Protein AF-A0A0B7BLT2-F1 (afdb_monomer_lite)

pLDDT: mean 83.77, std 17.77, range [39.25, 97.06]

Secondary structure (DSSP, 8-state):
---PPP-------TTSHHHHHHHHHHHHHS---TTHHHHHHHHHHHHHHTT----S--EETTEE--HHHHHHHHHHTTHHHHHHHTTTHHHHHHHTT---SHHHHHHHHHHHIIIIIHHHHHHTS--

Foldseek 3Di:
DDDDDDDDDDDDDPPLQVQQVVQVVVLQVVDDPPCSVVVVVVLQVVCVVVVNHRSHQDDFPNQGFNPVLLQVVQVVCVHLVNCVVVVVLLVSCVSRVHDSDPVRSVVSSVVCVRRPRVVCCVPVVHD

Sequence (127 aa):
GSTGPHYTEEPNSPGALKSSTSDLSKLFEMGGEPDRRQFLERILAYLEESGQPITALPVISKTPLDLYKLYFCVREKGGFEEVTRSKKWRDVCTVVNIGTSASAAFTLKKNYIRYLFNYECKYDRGG

InterPro domains:
  IPR001606 ARID DNA-binding domain [PF01388] (36-120)
  IPR001606 ARID DNA-binding domain [PS51011] (33-124)
  IPR001606 ARID DNA-binding domain [SM00501] (34-125)
  IPR021906 SWI/SNF-like complex subunit BAF250/Osa [PTHR12656] (9-127)
  IPR036431 ARID DNA-binding domain superfamily [G3DSA:1.10.150.60] (16-127)
  IPR036431 ARID DNA-binding domain superfamily [SSF46774] (23-125)

Organism: NCBI:txid1028688

Radius of gyration: 18.98 Å; chains: 1; bounding box: 51×59×37 Å

Structure (mmCIF, N/CA/C/O backbone):
data_AF-A0A0B7BLT2-F1
#
_entry.id   AF-A0A0B7BLT2-F1
#
loop_
_atom_site.group_PDB
_atom_site.id
_atom_site.type_symbol
_atom_site.label_atom_id
_atom_site.label_alt_id
_atom_site.label_comp_id
_atom_site.label_asym_id
_atom_site.label_entity_id
_atom_site.label_seq_id
_atom_site.pdbx_PDB_ins_code
_atom_site.Cartn_x
_atom_site.Cartn_y
_atom_site.Cartn_z
_atom_site.occupancy
_atom_site.B_iso_or_equiv
_atom_site.auth_seq_id
_atom_site.auth_comp_id
_atom_site.auth_asym_id
_atom_site.auth_atom_id
_atom_site.pdbx_PDB_model_num
ATOM 1 N N . GLY A 1 1 ? 36.384 41.718 24.981 1.00 39.25 1 GLY A N 1
ATOM 2 C CA . GLY A 1 1 ? 35.000 41.577 25.463 1.00 39.25 1 GLY A CA 1
ATOM 3 C C . GLY A 1 1 ? 34.136 41.279 24.266 1.00 39.25 1 GLY A C 1
ATOM 4 O O . GLY A 1 1 ? 34.245 41.994 23.284 1.00 39.25 1 GLY A O 1
ATOM 5 N N . SER A 1 2 ? 33.418 40.167 24.318 1.00 47.78 2 SER A N 1
ATOM 6 C CA . SER A 1 2 ? 32.753 39.485 23.209 1.00 47.78 2 SER A CA 1
ATOM 7 C C . SER A 1 2 ? 31.599 40.273 22.584 1.00 47.78 2 SER A C 1
ATOM 9 O O . SER A 1 2 ? 30.759 40.799 23.305 1.00 47.78 2 SER A O 1
ATOM 11 N N . THR A 1 3 ? 31.488 40.236 21.257 1.00 48.72 3 THR A N 1
ATOM 12 C CA . THR A 1 3 ? 30.230 40.465 20.534 1.00 48.72 3 THR A CA 1
ATOM 13 C C . THR A 1 3 ? 30.090 39.363 19.483 1.00 48.72 3 THR A C 1
ATOM 15 O O . THR A 1 3 ? 30.731 39.383 18.437 1.00 48.72 3 THR A O 1
ATOM 18 N N . GLY A 1 4 ? 29.324 38.323 19.819 1.00 51.38 4 GLY A N 1
ATOM 19 C CA . GLY A 1 4 ? 28.927 37.289 18.861 1.00 51.38 4 GLY A CA 1
ATOM 20 C C . GLY A 1 4 ? 27.779 37.798 17.985 1.00 51.38 4 GLY A C 1
ATOM 21 O O . GLY A 1 4 ? 26.971 38.594 18.471 1.00 51.38 4 GLY A O 1
ATOM 22 N N . PRO A 1 5 ? 27.676 37.380 16.713 1.00 59.53 5 PRO A N 1
ATOM 23 C CA . PRO A 1 5 ? 26.526 37.730 15.907 1.00 59.53 5 PRO A CA 1
ATOM 24 C C . PRO A 1 5 ? 25.309 36.882 16.297 1.00 59.53 5 PRO A C 1
ATOM 26 O O . PRO A 1 5 ? 25.377 35.679 16.544 1.00 59.53 5 PRO A O 1
ATOM 29 N N . HIS A 1 6 ? 24.205 37.606 16.362 1.00 48.34 6 HIS A N 1
ATOM 30 C CA . HIS A 1 6 ? 22.824 37.227 16.593 1.00 48.34 6 HIS A CA 1
ATOM 31 C C . HIS A 1 6 ? 22.331 36.206 15.551 1.00 48.34 6 HIS A C 1
ATOM 33 O O . HIS A 1 6 ? 22.377 36.478 14.352 1.00 48.34 6 HIS A O 1
ATOM 39 N N . TYR A 1 7 ? 21.844 35.047 16.005 1.00 45.78 7 TYR A N 1
ATOM 40 C CA . TYR A 1 7 ? 21.064 34.135 15.168 1.00 45.78 7 TYR A CA 1
ATOM 41 C C . TYR A 1 7 ? 19.700 34.779 14.910 1.00 45.78 7 TYR A C 1
ATOM 43 O O . TYR A 1 7 ? 18.907 34.945 15.831 1.00 45.78 7 TYR A O 1
ATOM 51 N N . THR A 1 8 ? 19.420 35.155 13.667 1.00 51.41 8 THR A N 1
ATOM 52 C CA . THR A 1 8 ? 18.049 35.427 13.233 1.00 51.41 8 THR A CA 1
ATOM 53 C C . THR A 1 8 ? 17.364 34.097 12.947 1.00 51.41 8 THR A C 1
ATOM 55 O O . THR A 1 8 ? 17.696 33.420 11.975 1.00 51.41 8 THR A O 1
ATOM 58 N N . GLU A 1 9 ? 16.425 33.725 13.814 1.00 46.81 9 GLU A N 1
ATOM 59 C CA . GLU A 1 9 ? 15.391 32.733 13.529 1.00 46.81 9 GLU A CA 1
ATOM 60 C C . GLU A 1 9 ? 14.545 33.226 12.346 1.00 46.81 9 GLU A C 1
ATOM 62 O O . GLU A 1 9 ? 13.884 34.262 12.437 1.00 46.81 9 GLU A O 1
ATOM 67 N N . GLU A 1 10 ? 14.574 32.506 11.222 1.00 46.44 10 GLU A N 1
ATOM 68 C CA . GLU A 1 10 ? 13.603 32.727 10.149 1.00 46.44 10 GLU A CA 1
ATOM 69 C C . GLU A 1 10 ? 12.271 32.038 10.495 1.00 46.44 10 GLU A C 1
ATOM 71 O O . GLU A 1 10 ? 12.258 30.864 10.887 1.00 46.44 10 GLU A O 1
ATOM 76 N N . PRO A 1 11 ? 11.132 32.740 10.358 1.00 51.22 11 PRO A N 1
ATOM 77 C CA . PRO A 1 11 ? 9.833 32.224 10.746 1.00 51.22 11 PRO A CA 1
ATOM 78 C C . PRO A 1 11 ? 9.318 31.169 9.759 1.00 51.22 11 PRO A C 1
ATOM 80 O O . PRO A 1 11 ? 9.258 31.368 8.549 1.00 51.22 11 PRO A O 1
ATOM 83 N N . ASN A 1 12 ? 8.913 30.044 10.346 1.00 45.94 12 ASN A N 1
ATOM 84 C CA . ASN A 1 12 ? 7.903 29.082 9.905 1.00 45.94 12 ASN A CA 1
ATOM 85 C C . ASN A 1 12 ? 7.226 29.403 8.550 1.00 45.94 12 ASN A C 1
ATOM 87 O O . ASN A 1 12 ? 6.352 30.263 8.459 1.00 45.94 12 ASN A O 1
ATOM 91 N N . SER A 1 13 ? 7.593 28.662 7.501 1.00 46.59 13 SER A N 1
ATOM 92 C CA . SER A 1 13 ? 6.838 28.638 6.244 1.00 46.59 13 SER A CA 1
ATOM 93 C C . SER A 1 13 ? 5.551 27.809 6.412 1.00 46.59 13 SER A C 1
ATOM 95 O O . SER A 1 13 ? 5.651 26.598 6.616 1.00 46.59 13 SER A O 1
ATOM 97 N N . PRO A 1 14 ? 4.338 28.367 6.221 1.00 48.84 14 PRO A N 1
ATOM 98 C CA . PRO A 1 14 ? 3.079 27.611 6.288 1.00 48.84 14 PRO A CA 1
ATOM 99 C C . PRO A 1 14 ? 2.772 26.797 5.007 1.00 48.84 14 PRO A C 1
ATOM 101 O O . PRO A 1 14 ? 1.616 26.536 4.676 1.00 48.84 14 PRO A O 1
ATOM 104 N N . GLY A 1 15 ? 3.796 26.382 4.254 1.00 41.62 15 GLY A N 1
ATOM 105 C CA . GLY A 1 15 ? 3.643 25.753 2.934 1.00 41.62 15 GLY A CA 1
ATOM 106 C C . GLY A 1 15 ? 3.354 24.247 2.935 1.00 41.62 15 GLY A C 1
ATOM 107 O O . GLY A 1 15 ? 2.960 23.708 1.905 1.00 41.62 15 GLY A O 1
ATOM 108 N N . ALA A 1 16 ? 3.521 23.547 4.060 1.00 47.53 16 ALA A N 1
ATOM 109 C CA . ALA A 1 16 ? 3.519 22.081 4.062 1.00 47.53 16 ALA A CA 1
ATOM 110 C C . ALA A 1 16 ? 2.129 21.425 4.173 1.00 47.53 16 ALA A C 1
ATOM 112 O O . ALA A 1 16 ? 2.010 20.236 3.904 1.00 47.53 16 ALA A O 1
ATOM 113 N N . LEU A 1 17 ? 1.069 22.156 4.546 1.00 43.78 17 LEU A N 1
ATOM 114 C CA . LEU A 1 17 ? -0.222 21.520 4.858 1.00 43.78 17 LEU A CA 1
ATOM 115 C C . LEU A 1 17 ? -1.163 21.360 3.648 1.00 43.78 17 LEU A C 1
ATOM 117 O O . LEU A 1 17 ? -2.061 20.525 3.685 1.00 43.78 17 LEU A O 1
ATOM 121 N N . LYS A 1 18 ? -0.963 22.116 2.556 1.00 40.22 18 LYS A N 1
ATOM 122 C CA . LYS A 1 18 ? -1.845 22.065 1.367 1.00 40.22 18 LYS A CA 1
ATOM 123 C C . LYS A 1 18 ? -1.430 21.033 0.304 1.00 40.22 18 LYS A C 1
ATOM 125 O O . LYS A 1 18 ? -2.266 20.645 -0.509 1.00 40.22 18 LYS A O 1
ATOM 130 N N . SER A 1 19 ? -0.174 20.572 0.311 1.00 42.78 19 SER A N 1
ATOM 131 C CA . SER A 1 19 ? 0.277 19.478 -0.576 1.00 42.78 19 SER A CA 1
ATOM 132 C C . SER A 1 19 ? -0.325 18.142 -0.133 1.00 42.78 19 SER A C 1
ATOM 134 O O . SER A 1 19 ? -0.907 17.411 -0.927 1.00 42.78 19 SER A O 1
ATOM 136 N N . SER A 1 20 ? -0.303 17.913 1.181 1.00 53.19 20 SER A N 1
ATOM 137 C CA . SER A 1 20 ? -0.691 16.692 1.885 1.00 53.19 20 SER A CA 1
ATOM 138 C C . SER A 1 20 ? -2.043 16.091 1.488 1.00 53.19 20 SER A C 1
ATOM 140 O O . SER A 1 20 ? -2.145 14.882 1.310 1.00 53.19 20 SER A O 1
ATOM 142 N N . THR A 1 2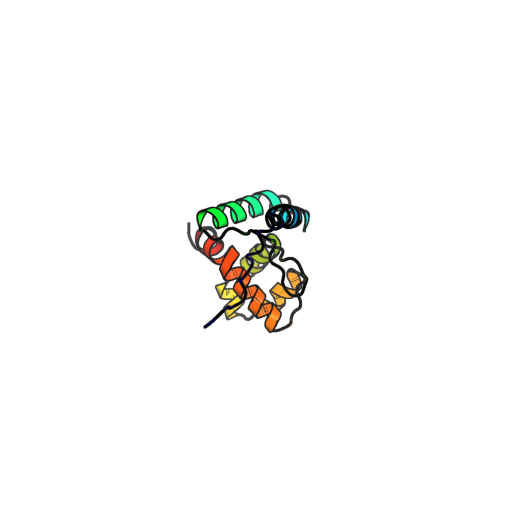1 ? -3.088 16.905 1.317 1.00 56.38 21 THR A N 1
ATOM 143 C CA . THR A 1 21 ? -4.433 16.421 0.950 1.00 56.38 21 THR A CA 1
ATOM 144 C C . THR A 1 21 ? -4.576 16.157 -0.547 1.00 56.38 21 THR A C 1
ATOM 146 O O . THR A 1 21 ? -5.176 15.160 -0.944 1.00 56.38 21 THR A O 1
ATOM 149 N N . SER A 1 22 ? -3.978 17.014 -1.378 1.00 60.28 22 SER A N 1
ATOM 150 C CA . SER A 1 22 ? -3.998 16.900 -2.842 1.00 60.28 22 SER A CA 1
ATOM 151 C C . SER A 1 22 ? -3.280 15.632 -3.320 1.00 60.28 22 SER A C 1
ATOM 153 O O . SER A 1 22 ? -3.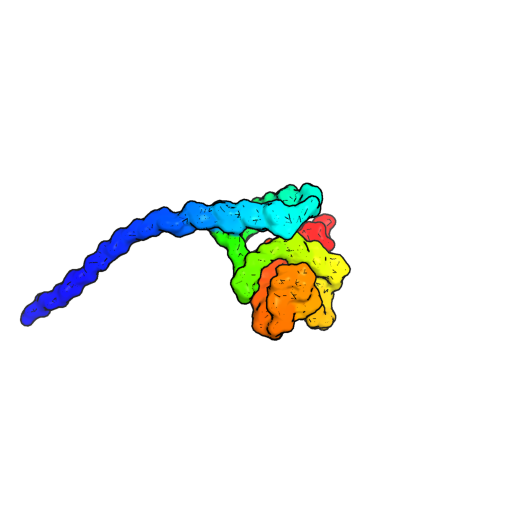714 14.987 -4.273 1.00 60.28 22 SER A O 1
ATOM 155 N N . ASP A 1 23 ? -2.221 15.233 -2.611 1.00 74.44 23 ASP A N 1
ATOM 156 C CA . ASP A 1 23 ? -1.460 14.015 -2.891 1.00 74.44 23 ASP A CA 1
ATOM 157 C C . ASP A 1 23 ? -2.243 12.731 -2.556 1.00 74.44 23 ASP A C 1
ATOM 159 O O . ASP A 1 23 ? -2.063 11.709 -3.221 1.00 74.44 23 ASP A O 1
ATOM 163 N N . LEU A 1 24 ? -3.151 12.768 -1.570 1.00 82.94 24 LEU A N 1
ATOM 164 C CA . LEU A 1 24 ? -3.992 11.619 -1.210 1.00 82.94 24 LEU A CA 1
ATOM 165 C C . LEU A 1 24 ? -5.181 11.436 -2.151 1.00 82.94 24 LEU A C 1
ATOM 167 O O . LEU A 1 24 ? -5.574 10.295 -2.380 1.00 82.94 24 LEU A O 1
ATOM 171 N N . SER A 1 25 ? -5.707 12.508 -2.756 1.00 85.62 25 SER A N 1
ATOM 172 C CA . SER A 1 25 ? -6.747 12.413 -3.797 1.00 85.62 25 SER A CA 1
ATOM 173 C C . SER A 1 25 ? -6.347 11.435 -4.904 1.00 85.62 25 SER A C 1
ATOM 175 O O . SER A 1 25 ? -7.152 10.610 -5.334 1.00 85.62 25 SER A O 1
ATOM 177 N N . LYS A 1 26 ? -5.055 11.427 -5.255 1.00 87.75 26 LYS A N 1
ATOM 178 C CA . LYS A 1 26 ? -4.485 10.517 -6.247 1.00 87.75 26 LYS A CA 1
ATOM 179 C C . LYS A 1 26 ? -4.707 9.042 -5.908 1.00 87.75 26 LYS A C 1
ATOM 181 O O . LYS A 1 26 ? -4.961 8.270 -6.824 1.00 87.75 26 LYS A O 1
ATOM 186 N N . LEU A 1 27 ? -4.666 8.635 -4.632 1.00 90.12 27 LEU A N 1
ATOM 187 C CA . LEU A 1 27 ? -4.912 7.238 -4.230 1.00 90.12 27 LEU A CA 1
ATOM 188 C C . LEU A 1 27 ? -6.273 6.735 -4.711 1.00 90.12 27 LEU A C 1
ATOM 190 O O . LEU A 1 27 ? -6.387 5.592 -5.154 1.00 90.12 27 LEU A O 1
ATOM 194 N N . PHE A 1 28 ? -7.290 7.594 -4.638 1.00 90.50 28 PHE A N 1
ATOM 195 C CA . PHE A 1 28 ? -8.656 7.269 -5.037 1.00 90.50 28 PHE A CA 1
ATOM 196 C C . PHE A 1 28 ? -8.811 7.120 -6.552 1.00 90.50 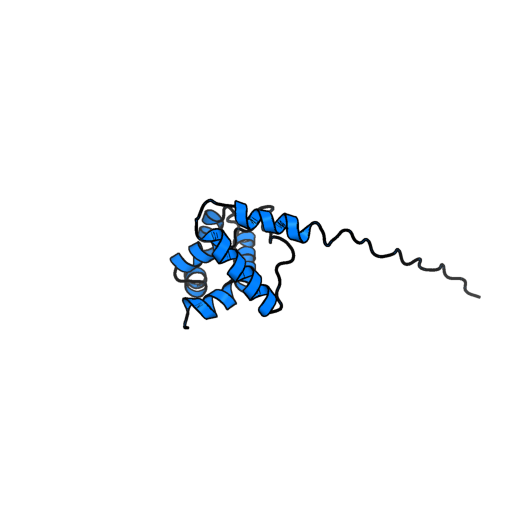28 PHE A C 1
ATOM 198 O O . PHE A 1 28 ? -9.725 6.434 -6.998 1.00 90.50 28 PHE A O 1
ATOM 205 N N . GLU A 1 29 ? -7.906 7.714 -7.329 1.00 90.56 29 GLU A N 1
ATOM 206 C CA . GLU A 1 29 ? -7.943 7.755 -8.794 1.00 90.56 29 GLU A CA 1
ATOM 207 C C . GLU A 1 29 ? -6.978 6.746 -9.453 1.00 90.56 29 GLU A C 1
ATOM 209 O O . GLU A 1 29 ? -6.955 6.613 -10.674 1.00 90.56 29 GLU A O 1
ATOM 214 N N . MET A 1 30 ? -6.187 5.992 -8.674 1.00 89.94 30 MET A N 1
ATOM 215 C CA . MET A 1 30 ? -5.176 5.042 -9.186 1.00 89.94 30 MET A CA 1
ATOM 216 C C . MET A 1 30 ? -5.743 3.761 -9.836 1.00 89.94 30 MET A C 1
ATOM 218 O O . MET A 1 30 ? -4.986 2.963 -10.402 1.00 89.94 30 MET A O 1
ATOM 222 N N . GLY A 1 31 ? -7.059 3.553 -9.795 1.00 89.62 31 GLY A N 1
ATOM 223 C CA . GLY A 1 31 ? -7.736 2.471 -10.511 1.00 89.62 31 GLY A CA 1
ATOM 224 C C . GLY A 1 31 ? -9.263 2.550 -10.409 1.00 89.62 31 GLY A C 1
ATOM 225 O O . GLY A 1 31 ? -9.797 3.338 -9.629 1.00 89.62 31 GLY A O 1
ATOM 226 N N . GLY A 1 32 ? -9.956 1.722 -11.194 1.00 91.19 32 GLY A N 1
ATOM 227 C CA . GLY A 1 32 ? -11.415 1.747 -11.375 1.00 91.19 32 GLY A CA 1
ATOM 228 C C . GLY A 1 32 ? -12.215 0.771 -10.504 1.00 91.19 32 GLY A C 1
ATOM 229 O O . GLY A 1 32 ? -13.396 0.561 -10.761 1.00 91.19 32 GLY A O 1
ATOM 230 N N . GLU A 1 33 ? -11.585 0.132 -9.520 1.00 94.56 33 GLU A N 1
ATOM 231 C CA . GLU A 1 33 ? -12.229 -0.839 -8.636 1.00 94.56 33 GLU A CA 1
ATOM 232 C C . GLU A 1 33 ? -13.365 -0.165 -7.830 1.00 94.56 33 GLU A C 1
ATOM 234 O O . GLU A 1 33 ? -13.107 0.836 -7.151 1.00 94.56 33 GLU A O 1
ATOM 239 N N . PRO A 1 34 ? -14.609 -0.691 -7.862 1.00 92.25 34 PRO A N 1
ATOM 240 C CA . PRO A 1 34 ? -15.778 -0.022 -7.274 1.00 92.25 34 PRO A CA 1
ATOM 241 C C . PRO A 1 34 ? -15.648 0.173 -5.758 1.00 92.25 34 PRO A C 1
ATOM 243 O O . PRO A 1 34 ? -16.061 1.198 -5.218 1.00 92.25 34 PRO A O 1
ATOM 246 N N . ASP A 1 35 ? -14.989 -0.765 -5.077 1.00 94.06 35 ASP A N 1
ATOM 247 C CA . ASP A 1 35 ? -14.750 -0.716 -3.635 1.00 94.06 35 ASP A CA 1
ATOM 248 C C . ASP A 1 35 ? -13.499 0.085 -3.240 1.00 94.06 35 ASP A C 1
ATOM 250 O O . ASP A 1 35 ? -13.232 0.231 -2.043 1.00 94.06 35 ASP A O 1
ATOM 254 N N . ARG A 1 36 ? -12.713 0.618 -4.200 1.00 94.81 36 ARG A N 1
ATOM 255 C CA . ARG A 1 36 ? -11.453 1.330 -3.899 1.00 94.81 36 ARG A CA 1
ATOM 256 C C . ARG A 1 36 ? -11.688 2.452 -2.906 1.00 94.81 36 ARG A C 1
ATOM 258 O O . ARG A 1 36 ? -10.980 2.524 -1.905 1.00 94.81 36 ARG A O 1
ATOM 265 N N . ARG A 1 37 ? -12.660 3.325 -3.181 1.00 93.44 37 ARG A N 1
ATOM 266 C CA . ARG A 1 37 ? -12.904 4.508 -2.348 1.00 93.44 37 ARG A CA 1
ATOM 267 C C . ARG A 1 37 ? -13.247 4.113 -0.917 1.00 93.44 37 ARG A C 1
ATOM 269 O O . ARG A 1 37 ? -12.534 4.513 -0.005 1.00 93.44 37 ARG A O 1
ATOM 276 N N . GLN A 1 38 ? -14.242 3.247 -0.746 1.00 94.38 38 GLN A N 1
ATOM 277 C CA . GLN A 1 38 ? -14.672 2.797 0.577 1.00 94.38 38 GLN A CA 1
ATOM 278 C C . GLN A 1 38 ? -13.563 2.041 1.328 1.00 94.38 38 GLN A C 1
ATOM 280 O O . GLN A 1 38 ? -13.441 2.144 2.548 1.00 94.38 38 GLN A O 1
ATOM 285 N N . PHE A 1 39 ? -12.747 1.246 0.633 1.00 94.81 39 PHE A N 1
ATOM 286 C CA . PHE A 1 39 ? -11.597 0.588 1.249 1.00 94.81 39 PHE A CA 1
ATOM 287 C C . PHE A 1 39 ? -10.552 1.603 1.727 1.00 94.81 39 PHE A C 1
ATOM 289 O O . PHE A 1 39 ? -10.143 1.557 2.884 1.00 94.81 39 PHE A O 1
ATOM 296 N N . LEU A 1 40 ? -10.148 2.538 0.865 1.00 94.06 40 LEU A N 1
ATOM 297 C CA . LEU A 1 40 ? -9.142 3.543 1.201 1.00 94.06 40 LEU A CA 1
ATOM 298 C C . LEU A 1 40 ? -9.611 4.468 2.326 1.00 94.06 40 LEU A C 1
ATOM 300 O O . LEU A 1 40 ? -8.826 4.749 3.222 1.00 94.06 40 LEU A O 1
ATOM 304 N N . GLU A 1 41 ? -10.881 4.876 2.341 1.00 93.38 41 GLU A N 1
ATOM 305 C CA . GLU A 1 41 ? -11.469 5.646 3.447 1.00 93.38 41 GLU A CA 1
ATOM 306 C C . GLU A 1 41 ? -11.352 4.894 4.778 1.00 93.38 41 GLU A C 1
ATOM 308 O O . GLU A 1 41 ? -10.912 5.469 5.771 1.00 93.38 41 GLU A O 1
ATOM 313 N N . ARG A 1 42 ? -11.653 3.587 4.794 1.00 93.56 42 ARG A N 1
ATOM 314 C CA . ARG A 1 42 ? -11.493 2.745 5.992 1.00 93.56 42 ARG A CA 1
ATOM 315 C C . ARG A 1 42 ? -10.039 2.628 6.442 1.00 93.56 42 ARG A C 1
ATOM 317 O O . ARG A 1 42 ? -9.784 2.650 7.642 1.00 93.56 42 ARG A O 1
ATOM 324 N N . ILE A 1 43 ? -9.094 2.505 5.510 1.00 93.25 43 ILE A N 1
ATOM 325 C CA . ILE A 1 43 ? -7.661 2.456 5.834 1.00 93.25 43 ILE A CA 1
ATOM 326 C C . ILE A 1 43 ? -7.189 3.790 6.407 1.00 93.25 43 ILE A C 1
ATOM 328 O O . ILE A 1 43 ? -6.506 3.801 7.426 1.00 93.25 43 ILE A O 1
ATOM 332 N N . LEU A 1 44 ? -7.552 4.911 5.784 1.00 92.12 44 LEU A N 1
ATOM 333 C CA . LEU A 1 44 ? -7.155 6.237 6.253 1.00 92.12 44 LEU A CA 1
ATOM 334 C C . LEU A 1 44 ? -7.727 6.530 7.645 1.00 92.12 44 LEU A C 1
ATOM 336 O O . LEU A 1 44 ? -6.971 6.957 8.514 1.00 92.12 44 LEU A O 1
ATOM 340 N N . ALA A 1 45 ? -9.004 6.212 7.880 1.00 92.19 45 ALA A N 1
ATOM 341 C CA . ALA A 1 45 ? -9.630 6.328 9.197 1.00 92.19 45 ALA A CA 1
ATOM 342 C C . ALA A 1 45 ? -8.923 5.449 10.241 1.00 92.19 45 ALA A C 1
ATOM 344 O O . ALA A 1 45 ? -8.510 5.944 11.285 1.00 92.19 45 ALA A O 1
ATOM 345 N N . TYR A 1 46 ? -8.672 4.175 9.921 1.00 92.31 46 TYR A N 1
ATOM 346 C CA . TYR A 1 46 ? -7.955 3.265 10.816 1.00 92.31 46 TYR A CA 1
ATOM 347 C C . TYR A 1 46 ? -6.551 3.776 11.171 1.00 92.31 46 TYR A C 1
ATOM 349 O O . TYR A 1 46 ? -6.095 3.662 12.311 1.00 92.31 46 TYR A O 1
ATOM 357 N N . LEU A 1 47 ? -5.843 4.343 10.195 1.00 91.50 47 LEU A N 1
ATOM 358 C CA . LEU A 1 47 ? -4.506 4.886 10.399 1.00 91.50 47 LEU A CA 1
ATOM 359 C C . LEU A 1 47 ? -4.520 6.143 11.266 1.00 91.50 47 LEU A C 1
ATOM 361 O O . LEU A 1 47 ? -3.641 6.293 12.114 1.00 91.50 47 LEU A O 1
ATOM 365 N N . GLU A 1 48 ? -5.534 6.989 11.121 1.00 90.75 48 GLU A N 1
ATOM 366 C CA . GLU A 1 48 ? -5.768 8.130 12.003 1.00 90.75 48 GLU A CA 1
ATOM 367 C C . GLU A 1 48 ? -6.066 7.679 13.443 1.00 90.75 48 GLU A C 1
ATOM 369 O O . GLU A 1 48 ? -5.385 8.118 14.371 1.00 90.75 48 GLU A O 1
ATOM 374 N N . GLU A 1 49 ? -6.971 6.713 13.630 1.00 90.69 49 GLU A N 1
ATOM 375 C CA . GLU A 1 49 ? -7.308 6.135 14.942 1.00 90.69 49 GLU A CA 1
ATOM 376 C C . GLU A 1 49 ? -6.106 5.455 15.618 1.00 90.69 49 GLU A C 1
ATOM 378 O O . GLU A 1 49 ? -5.950 5.514 16.837 1.00 90.69 49 GLU A O 1
ATOM 383 N N . SER A 1 50 ? -5.226 4.821 14.836 1.00 88.50 50 SER A N 1
ATOM 384 C CA . SER A 1 50 ? -4.012 4.162 15.342 1.00 88.50 50 SER A CA 1
ATOM 385 C C . SER A 1 50 ? -2.853 5.126 15.649 1.00 88.50 50 SER A C 1
ATOM 387 O O . SER A 1 50 ? -1.777 4.684 16.060 1.00 88.50 50 SER A O 1
ATOM 389 N N . GLY A 1 51 ? -3.038 6.436 15.440 1.00 87.94 51 GLY A N 1
ATOM 390 C CA . GLY A 1 51 ? -2.005 7.455 15.646 1.00 87.94 51 GLY A CA 1
ATOM 391 C C . GLY A 1 51 ? -0.908 7.460 14.576 1.00 87.94 51 GLY A C 1
ATOM 392 O O . GLY A 1 51 ? 0.153 8.053 14.779 1.00 87.94 51 GLY A O 1
ATOM 393 N N . GLN A 1 52 ? -1.135 6.805 13.433 1.00 86.88 52 GLN A N 1
ATOM 394 C CA . GLN A 1 52 ? -0.214 6.754 12.295 1.00 86.88 52 GLN A CA 1
ATOM 395 C C . GLN A 1 52 ? -0.845 7.328 11.013 1.00 86.88 52 GLN A C 1
ATOM 397 O O . GLN A 1 52 ? -0.841 6.645 9.983 1.00 86.88 52 GLN A O 1
ATOM 402 N N . PRO A 1 53 ? -1.361 8.574 11.027 1.00 86.38 53 PRO A N 1
ATOM 403 C CA . PRO A 1 53 ? -2.046 9.136 9.872 1.00 86.38 53 PRO A CA 1
ATOM 404 C C . PRO A 1 53 ? -1.116 9.212 8.658 1.00 86.38 53 PRO A C 1
ATOM 406 O O . PRO A 1 53 ? 0.071 9.551 8.763 1.00 86.38 53 PRO A O 1
ATOM 409 N N . ILE A 1 54 ? -1.665 8.923 7.478 1.00 85.56 54 ILE A N 1
ATOM 410 C CA . ILE A 1 54 ? -0.965 9.173 6.219 1.00 85.56 54 ILE A CA 1
ATOM 411 C C . ILE A 1 54 ? -1.133 10.650 5.893 1.00 85.56 54 ILE A C 1
ATOM 413 O O . ILE A 1 54 ? -2.191 11.077 5.452 1.00 85.56 54 ILE A O 1
ATOM 417 N N . THR A 1 55 ? -0.079 11.432 6.104 1.00 81.69 55 THR A N 1
ATOM 418 C CA . THR A 1 55 ? -0.072 12.864 5.778 1.00 81.69 55 THR A CA 1
ATOM 419 C C . THR A 1 55 ? 0.364 13.148 4.343 1.00 81.69 55 THR A C 1
ATOM 421 O O . THR A 1 55 ? 0.162 14.250 3.860 1.00 81.69 55 THR A O 1
ATOM 424 N N . ALA A 1 56 ? 0.956 12.177 3.648 1.00 85.00 56 ALA A N 1
ATOM 425 C CA . ALA A 1 56 ? 1.317 12.277 2.238 1.00 85.00 56 ALA A CA 1
ATOM 426 C C . ALA A 1 56 ? 1.358 10.880 1.615 1.00 85.00 56 ALA A C 1
ATOM 428 O O . ALA A 1 56 ? 1.691 9.906 2.296 1.00 85.00 56 ALA A O 1
ATOM 429 N N . LEU A 1 57 ? 1.054 10.785 0.320 1.00 85.25 57 LEU A N 1
ATOM 430 C CA . LEU A 1 57 ? 1.067 9.523 -0.415 1.00 85.25 57 LEU A CA 1
ATOM 431 C C . LEU A 1 57 ? 2.472 8.889 -0.374 1.00 85.25 57 LEU A C 1
ATOM 433 O O . LEU A 1 57 ? 3.414 9.490 -0.895 1.00 85.25 57 LEU A O 1
ATOM 437 N N . PRO A 1 58 ? 2.657 7.695 0.229 1.00 88.25 58 PRO A N 1
ATOM 438 C CA . PRO A 1 58 ? 3.962 7.042 0.247 1.00 88.25 58 PRO A CA 1
ATOM 439 C C . PRO A 1 58 ? 4.474 6.785 -1.175 1.00 88.25 58 PRO A C 1
ATOM 441 O O . PRO A 1 58 ? 3.733 6.324 -2.039 1.00 88.25 58 PRO A O 1
ATOM 444 N N . VAL A 1 59 ? 5.756 7.064 -1.421 1.00 90.12 59 VAL A N 1
ATOM 445 C CA . VAL A 1 59 ? 6.406 6.889 -2.730 1.00 90.12 59 VAL A CA 1
ATOM 446 C C . VAL A 1 59 ? 7.595 5.944 -2.589 1.00 90.12 59 VAL A C 1
ATOM 448 O O . VAL A 1 59 ? 8.444 6.127 -1.717 1.00 90.12 59 VAL A O 1
ATOM 451 N N . ILE A 1 60 ? 7.701 4.959 -3.482 1.00 90.69 60 ILE A N 1
ATOM 452 C CA . ILE A 1 60 ? 8.855 4.059 -3.579 1.00 90.69 60 ILE A CA 1
ATOM 453 C C . ILE A 1 60 ? 9.443 4.200 -4.977 1.00 90.69 60 ILE A C 1
ATOM 455 O O . ILE A 1 60 ? 8.759 3.979 -5.971 1.00 90.69 60 ILE A O 1
ATOM 459 N N . SER A 1 61 ? 10.716 4.592 -5.070 1.00 86.44 61 SER A N 1
ATOM 460 C CA . SER A 1 61 ? 11.404 4.774 -6.357 1.00 86.44 61 SER A CA 1
ATOM 461 C C . SER A 1 61 ? 10.611 5.644 -7.346 1.00 86.44 61 SER A C 1
ATOM 463 O O . SER A 1 61 ? 10.403 5.255 -8.492 1.00 86.44 61 SER A O 1
ATOM 465 N N . LYS A 1 62 ? 10.146 6.819 -6.889 1.00 86.38 62 LYS A N 1
ATOM 466 C CA . LYS A 1 62 ? 9.310 7.779 -7.648 1.00 86.38 62 LYS A CA 1
ATOM 467 C C . LYS A 1 62 ? 7.922 7.265 -8.059 1.00 86.38 62 LYS A C 1
ATOM 469 O O . LYS A 1 62 ? 7.182 7.988 -8.716 1.00 86.38 62 LYS A O 1
ATOM 474 N N . THR A 1 63 ? 7.555 6.054 -7.651 1.00 89.62 63 THR A N 1
ATOM 475 C CA . THR A 1 63 ? 6.239 5.472 -7.911 1.00 89.62 63 THR A CA 1
ATOM 476 C C . THR A 1 63 ? 5.356 5.664 -6.680 1.00 89.62 63 THR A C 1
ATOM 478 O O . THR A 1 63 ? 5.739 5.208 -5.597 1.00 89.62 63 THR A O 1
ATOM 481 N N . PRO A 1 64 ? 4.208 6.350 -6.802 1.00 91.38 64 PRO A N 1
ATOM 482 C CA . PRO A 1 64 ? 3.237 6.433 -5.720 1.00 91.38 64 PRO A CA 1
ATOM 483 C C . PRO A 1 64 ? 2.726 5.040 -5.354 1.00 91.38 64 PRO A C 1
ATOM 485 O O . PRO A 1 64 ? 2.443 4.225 -6.231 1.00 91.38 64 PRO A O 1
ATOM 488 N N . LEU A 1 65 ? 2.629 4.760 -4.061 1.00 92.94 65 LEU A N 1
ATOM 489 C CA . LEU A 1 65 ? 2.243 3.454 -3.558 1.00 92.94 65 LEU A CA 1
ATOM 490 C C . LEU A 1 65 ? 0.721 3.299 -3.580 1.00 92.94 65 LEU A C 1
ATOM 492 O O . LEU A 1 65 ? 0.015 3.934 -2.800 1.00 92.94 65 LEU A O 1
ATOM 496 N N . ASP A 1 66 ? 0.224 2.406 -4.432 1.00 94.19 66 ASP A N 1
ATOM 497 C CA . ASP A 1 66 ? -1.189 2.025 -4.444 1.00 94.19 66 ASP A CA 1
ATOM 498 C C . ASP A 1 66 ? -1.491 1.108 -3.246 1.00 94.19 66 ASP A C 1
ATOM 500 O O . ASP A 1 66 ? -1.223 -0.096 -3.282 1.00 94.19 66 ASP A O 1
ATOM 504 N N . LEU A 1 67 ? -2.029 1.683 -2.165 1.00 94.25 67 LEU A N 1
ATOM 505 C CA . LEU A 1 67 ? -2.381 0.940 -0.948 1.00 94.25 67 LEU A CA 1
ATOM 506 C C . LEU A 1 67 ? -3.469 -0.109 -1.193 1.00 94.25 67 LEU A C 1
ATOM 508 O O . LEU A 1 67 ? -3.441 -1.160 -0.554 1.00 94.25 67 LEU A O 1
ATOM 512 N N . TYR A 1 68 ? -4.391 0.152 -2.126 1.00 95.12 68 TYR A N 1
ATOM 513 C CA . TYR A 1 68 ? -5.433 -0.798 -2.498 1.00 95.12 68 TYR A CA 1
ATOM 514 C C . TYR A 1 68 ? -4.786 -2.024 -3.146 1.00 95.12 68 TYR A C 1
ATOM 516 O O . TYR A 1 68 ? -4.830 -3.120 -2.588 1.00 95.12 68 TYR A O 1
ATOM 524 N N . LYS A 1 69 ? -4.076 -1.844 -4.266 1.00 95.25 69 LYS A N 1
ATOM 525 C CA . LYS A 1 69 ? -3.442 -2.972 -4.971 1.00 95.25 69 LYS A CA 1
ATOM 526 C C . LYS A 1 69 ? -2.446 -3.714 -4.092 1.00 95.25 69 LYS A C 1
ATOM 528 O O . LYS A 1 69 ? -2.381 -4.938 -4.161 1.00 95.25 69 LYS A O 1
ATOM 533 N N . LEU A 1 70 ? -1.694 -3.000 -3.253 1.00 96.50 70 LEU A N 1
ATOM 534 C CA . LEU A 1 70 ? -0.760 -3.616 -2.317 1.00 96.50 70 LEU A CA 1
ATOM 535 C C . LEU A 1 70 ? -1.472 -4.561 -1.340 1.00 96.50 70 LEU A C 1
ATOM 537 O O . LEU A 1 70 ? -1.060 -5.714 -1.212 1.00 96.50 70 LEU A O 1
ATOM 541 N N . TYR A 1 71 ? -2.520 -4.089 -0.664 1.00 96.25 71 TYR A N 1
ATOM 542 C CA . TYR A 1 71 ? -3.258 -4.892 0.308 1.00 96.25 71 TYR A CA 1
ATOM 543 C C . TYR A 1 71 ? -3.898 -6.120 -0.346 1.00 96.25 71 TYR A C 1
ATOM 545 O O . TYR A 1 71 ? -3.637 -7.245 0.080 1.00 96.25 71 TYR A O 1
ATOM 553 N N . PHE A 1 72 ? -4.662 -5.929 -1.426 1.00 95.31 72 PHE A N 1
ATOM 554 C CA . PHE A 1 72 ? -5.355 -7.036 -2.089 1.00 95.31 72 PHE A CA 1
ATOM 555 C C . PHE A 1 72 ? -4.370 -8.054 -2.678 1.00 95.31 72 PHE A C 1
ATOM 557 O O . PHE A 1 72 ? -4.537 -9.250 -2.451 1.00 95.31 72 PHE A O 1
ATOM 564 N N . CYS A 1 73 ? -3.274 -7.602 -3.297 1.00 95.81 73 CYS A N 1
ATOM 565 C CA . CYS A 1 73 ? -2.244 -8.502 -3.816 1.00 95.81 73 CYS A CA 1
ATOM 566 C C . CYS A 1 73 ? -1.583 -9.345 -2.713 1.00 95.81 73 CYS A C 1
ATOM 568 O O . CYS A 1 73 ? -1.246 -10.508 -2.948 1.00 95.81 73 CYS A O 1
ATOM 570 N N . VAL A 1 74 ? -1.330 -8.777 -1.530 1.00 96.19 74 VAL A N 1
ATOM 571 C CA . VAL A 1 74 ? -0.741 -9.526 -0.408 1.00 96.19 74 VAL A CA 1
ATOM 572 C C . VAL A 1 74 ? -1.769 -10.480 0.193 1.00 96.19 74 VAL A C 1
ATOM 574 O O . VAL A 1 74 ? -1.444 -11.646 0.421 1.00 96.19 74 VAL A O 1
ATOM 577 N N . ARG A 1 75 ? -3.016 -10.033 0.358 1.00 94.25 75 ARG A N 1
ATOM 578 C CA . ARG A 1 75 ? -4.132 -10.852 0.842 1.00 94.25 75 ARG A CA 1
ATOM 579 C C . ARG A 1 75 ? -4.374 -12.077 -0.043 1.00 94.25 75 ARG A C 1
ATOM 581 O O . ARG A 1 75 ? -4.396 -13.192 0.465 1.00 94.25 75 ARG A O 1
ATOM 588 N N . GLU A 1 76 ? -4.447 -11.902 -1.363 1.00 94.19 76 GLU A N 1
ATOM 589 C CA . GLU A 1 76 ? -4.597 -13.000 -2.336 1.00 94.19 76 GLU A CA 1
ATOM 590 C C . GLU A 1 76 ? -3.434 -14.004 -2.298 1.00 94.19 76 GLU A C 1
ATOM 592 O O . GLU A 1 76 ? -3.595 -15.172 -2.646 1.00 94.19 76 GLU A O 1
ATOM 597 N N . LYS A 1 77 ? -2.250 -13.572 -1.851 1.00 94.12 77 LYS A N 1
ATOM 598 C CA . LYS A 1 77 ? -1.065 -14.427 -1.694 1.00 94.12 77 LYS A CA 1
ATOM 599 C C . LYS A 1 77 ? -0.951 -15.073 -0.306 1.00 94.12 77 LYS A C 1
ATOM 601 O O . LYS A 1 77 ? 0.095 -15.655 -0.025 1.00 94.12 77 LYS A O 1
ATOM 606 N N . GLY A 1 78 ? -1.986 -14.996 0.536 1.00 93.88 78 GLY A N 1
ATOM 607 C CA . GLY A 1 78 ? -2.016 -15.587 1.883 1.00 93.88 78 GLY A CA 1
ATOM 608 C C . GLY A 1 78 ? -1.626 -14.627 3.017 1.00 93.88 78 GLY A C 1
ATOM 609 O O . GLY A 1 78 ? -1.324 -15.061 4.133 1.00 93.88 78 GLY A O 1
ATOM 610 N N . GLY A 1 79 ? -1.607 -13.322 2.744 1.00 95.81 79 GLY A N 1
ATOM 611 C CA . GLY A 1 79 ? -1.272 -12.275 3.707 1.00 95.81 79 GLY A CA 1
ATOM 612 C C . GLY A 1 79 ? 0.231 -12.080 3.918 1.00 95.81 79 GLY A C 1
ATOM 613 O O . GLY A 1 79 ? 1.080 -12.724 3.287 1.00 95.81 79 GLY A O 1
ATOM 614 N N . PHE A 1 80 ? 0.573 -11.167 4.827 1.00 95.75 80 PHE A N 1
ATOM 615 C CA . PHE A 1 80 ? 1.948 -10.710 5.042 1.00 95.75 80 PHE A CA 1
ATOM 616 C C . PHE A 1 80 ? 2.938 -11.840 5.359 1.00 95.75 80 PHE A C 1
ATOM 618 O O . PHE A 1 80 ? 4.061 -11.864 4.835 1.00 95.75 80 PHE A O 1
ATOM 625 N N . GLU A 1 81 ? 2.536 -12.769 6.231 1.00 95.06 81 GLU A N 1
ATOM 626 C CA . GLU A 1 81 ? 3.398 -13.864 6.679 1.00 95.06 81 GLU A CA 1
ATOM 627 C C . GLU A 1 81 ? 3.745 -14.811 5.530 1.00 95.06 81 GLU A C 1
ATOM 629 O O . GLU A 1 81 ? 4.916 -15.151 5.359 1.00 95.06 81 GLU A O 1
ATOM 634 N N . GLU A 1 82 ? 2.767 -15.180 4.696 1.00 95.88 82 GLU A N 1
ATOM 635 C CA . GLU A 1 82 ? 2.998 -16.080 3.565 1.00 95.88 82 GLU A CA 1
ATOM 636 C C . GLU A 1 82 ? 3.855 -15.414 2.487 1.00 95.88 82 GLU A C 1
ATOM 638 O O . GLU A 1 82 ? 4.827 -16.000 2.008 1.00 95.88 82 GLU A O 1
ATOM 643 N N . VAL A 1 83 ? 3.578 -14.152 2.144 1.00 97.06 83 VAL A N 1
ATOM 644 C CA . VAL A 1 83 ? 4.406 -13.404 1.183 1.00 97.06 83 VAL A CA 1
ATOM 645 C C . VAL A 1 83 ? 5.853 -13.300 1.671 1.00 97.06 83 VAL A C 1
ATOM 647 O O . VAL A 1 83 ? 6.791 -13.448 0.882 1.00 97.06 83 VAL A O 1
ATOM 650 N N . THR A 1 84 ? 6.054 -13.094 2.975 1.00 95.56 84 THR A N 1
ATOM 651 C CA . THR A 1 84 ? 7.386 -13.038 3.587 1.00 95.56 84 THR A CA 1
ATOM 652 C C . THR A 1 84 ? 8.079 -14.397 3.587 1.00 95.56 84 THR A C 1
ATOM 654 O O . THR A 1 84 ? 9.226 -14.482 3.142 1.00 95.56 84 THR A O 1
ATOM 657 N N . ARG A 1 85 ? 7.399 -15.452 4.042 1.00 96.19 85 ARG A N 1
ATOM 658 C CA . ARG A 1 85 ? 7.920 -16.824 4.102 1.00 96.19 85 ARG A CA 1
ATOM 659 C C . ARG A 1 85 ? 8.283 -17.348 2.717 1.00 96.19 85 ARG A C 1
ATOM 661 O O . ARG A 1 85 ? 9.381 -17.861 2.517 1.00 96.19 85 ARG A O 1
ATOM 668 N N . SER A 1 86 ? 7.398 -17.133 1.751 1.00 95.94 86 SER A N 1
ATOM 669 C CA . SER A 1 86 ? 7.573 -17.534 0.355 1.00 95.94 86 SER A CA 1
ATOM 670 C C . SER A 1 86 ? 8.478 -16.587 -0.455 1.00 95.94 86 SER A C 1
ATOM 672 O O . SER A 1 86 ? 8.671 -16.812 -1.645 1.00 95.94 86 SER A O 1
ATOM 674 N N . LYS A 1 87 ? 9.033 -15.521 0.150 1.00 95.62 87 LYS A N 1
ATOM 675 C CA . LYS A 1 87 ? 9.900 -14.515 -0.505 1.00 95.62 87 LYS A CA 1
ATOM 676 C C . LYS A 1 87 ? 9.277 -13.844 -1.749 1.00 95.62 87 LYS A C 1
ATOM 678 O O . LYS A 1 87 ? 10.001 -13.411 -2.643 1.00 95.62 87 LYS A O 1
ATOM 683 N N . LYS A 1 88 ? 7.950 -13.674 -1.770 1.00 96.00 88 LYS A N 1
ATOM 684 C CA . LYS A 1 88 ? 7.158 -13.166 -2.914 1.00 96.00 88 LYS A CA 1
ATOM 685 C C . LYS A 1 88 ? 7.081 -11.635 -3.014 1.00 96.00 88 LYS A C 1
ATOM 687 O O . LYS A 1 88 ? 6.319 -11.100 -3.811 1.00 96.00 88 LYS A O 1
ATOM 692 N N . TRP A 1 89 ? 7.856 -10.895 -2.217 1.00 96.50 89 TRP A N 1
ATOM 693 C CA . TRP A 1 89 ? 7.816 -9.423 -2.217 1.00 96.50 89 TRP A CA 1
ATOM 694 C C . TRP A 1 89 ? 8.194 -8.798 -3.567 1.00 96.50 89 TRP A C 1
ATOM 696 O O . TRP A 1 89 ? 7.685 -7.732 -3.899 1.00 96.50 89 TRP A O 1
ATOM 706 N N . ARG A 1 90 ? 9.048 -9.458 -4.365 1.00 95.44 90 ARG A N 1
ATOM 707 C CA . ARG A 1 90 ? 9.371 -8.995 -5.725 1.00 95.44 90 ARG A CA 1
ATOM 708 C C . ARG A 1 90 ? 8.179 -9.118 -6.668 1.00 95.44 90 ARG A C 1
ATOM 710 O O . ARG A 1 90 ? 7.921 -8.180 -7.411 1.00 95.44 90 ARG A O 1
ATOM 717 N N . ASP A 1 91 ? 7.437 -10.220 -6.594 1.00 94.94 91 ASP A N 1
ATOM 718 C CA . ASP A 1 91 ? 6.205 -10.406 -7.362 1.00 94.94 91 ASP A CA 1
ATOM 719 C C . ASP A 1 91 ? 5.162 -9.348 -6.991 1.00 94.94 91 ASP A C 1
ATOM 721 O O . ASP A 1 91 ? 4.502 -8.795 -7.866 1.00 94.94 91 ASP A O 1
ATOM 725 N N . VAL A 1 92 ? 5.049 -9.012 -5.699 1.00 96.19 92 VAL A N 1
ATOM 726 C CA . VAL A 1 92 ? 4.168 -7.925 -5.249 1.00 96.19 92 VAL A CA 1
ATOM 727 C C . VAL A 1 92 ? 4.613 -6.589 -5.849 1.00 96.19 92 VAL A C 1
ATOM 729 O O . VAL A 1 92 ? 3.762 -5.886 -6.386 1.00 96.19 92 VAL A O 1
ATOM 732 N N . CYS A 1 93 ? 5.917 -6.260 -5.847 1.0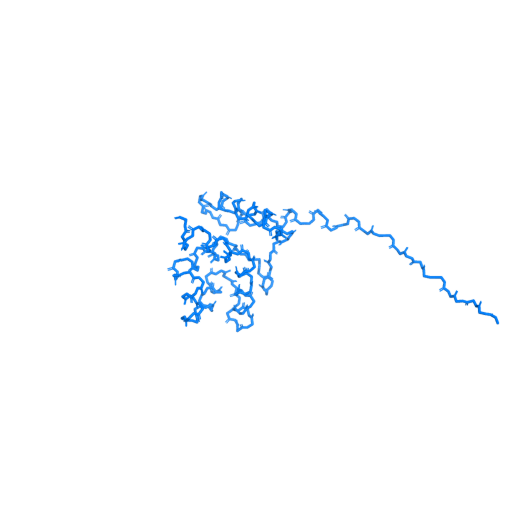0 95.12 93 CYS A N 1
ATOM 733 C CA . CYS A 1 93 ? 6.432 -5.053 -6.514 1.00 95.12 93 CYS A CA 1
ATOM 734 C C . CYS A 1 93 ? 5.986 -4.969 -7.978 1.00 95.12 93 CYS A C 1
ATOM 736 O O . CYS A 1 93 ? 5.528 -3.911 -8.401 1.00 95.12 93 CYS A O 1
ATOM 738 N N . THR A 1 94 ? 6.074 -6.071 -8.732 1.00 94.38 94 THR A N 1
ATOM 739 C CA . THR A 1 94 ? 5.631 -6.120 -10.133 1.00 94.38 94 THR A CA 1
ATOM 740 C C . THR A 1 94 ? 4.154 -5.757 -10.271 1.00 94.38 94 THR A C 1
ATOM 742 O O . THR A 1 94 ? 3.809 -4.942 -11.121 1.00 94.38 94 THR A O 1
ATOM 745 N N . VAL A 1 95 ? 3.288 -6.302 -9.412 1.00 92.81 95 VAL A N 1
ATOM 746 C CA . VAL A 1 95 ? 1.838 -6.037 -9.452 1.00 92.81 95 VAL A CA 1
ATOM 747 C C . VAL A 1 95 ? 1.519 -4.574 -9.135 1.00 92.81 95 VAL A C 1
ATOM 749 O O . VAL A 1 95 ? 0.682 -3.960 -9.797 1.00 92.81 95 VAL A O 1
ATOM 752 N N . VAL A 1 96 ? 2.211 -3.980 -8.159 1.00 92.06 96 VAL A N 1
ATOM 753 C CA . VAL A 1 96 ? 2.017 -2.566 -7.791 1.00 92.06 96 VAL A CA 1
ATOM 754 C C . VAL A 1 96 ? 2.841 -1.596 -8.648 1.00 92.06 96 VAL A C 1
ATOM 756 O O . VAL A 1 96 ? 2.897 -0.410 -8.339 1.00 92.06 96 VAL A O 1
ATOM 759 N N . ASN A 1 97 ? 3.445 -2.076 -9.742 1.00 91.12 97 ASN A N 1
ATOM 760 C CA . ASN A 1 97 ? 4.259 -1.299 -10.686 1.00 91.12 97 ASN A CA 1
ATOM 761 C C . ASN A 1 97 ? 5.458 -0.576 -10.042 1.00 91.12 97 ASN A C 1
ATOM 763 O O . ASN A 1 97 ? 5.878 0.487 -10.492 1.00 91.12 97 ASN A O 1
ATOM 767 N N . ILE A 1 98 ? 6.036 -1.167 -8.997 1.00 92.31 98 ILE A N 1
ATOM 768 C CA . ILE A 1 98 ? 7.249 -0.684 -8.332 1.00 92.31 98 ILE A CA 1
ATOM 769 C C . ILE A 1 98 ? 8.448 -1.489 -8.840 1.00 92.31 98 ILE A C 1
ATOM 771 O O . ILE A 1 98 ? 8.338 -2.675 -9.152 1.00 92.31 98 ILE A O 1
ATOM 775 N N . GLY A 1 99 ? 9.622 -0.853 -8.899 1.00 91.12 99 GLY A N 1
ATOM 776 C CA . GLY A 1 99 ? 10.866 -1.536 -9.258 1.00 91.12 99 GLY A CA 1
ATOM 777 C C . GLY A 1 99 ? 11.074 -2.828 -8.451 1.00 91.12 99 GLY A C 1
ATOM 778 O O . GLY A 1 99 ? 10.838 -2.876 -7.247 1.00 91.12 99 GLY A O 1
ATOM 779 N N . THR A 1 100 ? 11.541 -3.890 -9.103 1.00 93.12 100 THR A N 1
ATOM 780 C CA . THR A 1 100 ? 11.687 -5.233 -8.501 1.00 93.12 100 THR A CA 1
ATOM 781 C C . THR A 1 100 ? 13.049 -5.460 -7.835 1.00 93.12 100 THR A C 1
ATOM 783 O O . THR A 1 100 ? 13.420 -6.588 -7.491 1.00 93.12 100 THR A O 1
ATOM 786 N N . SER A 1 101 ? 13.814 -4.384 -7.623 1.00 93.75 101 SER A N 1
ATOM 787 C CA . SER A 1 101 ? 15.095 -4.445 -6.924 1.00 93.75 101 SER A CA 1
ATOM 788 C C . SER A 1 101 ? 14.909 -4.919 -5.478 1.00 93.75 101 SER A C 1
ATOM 790 O O . SER A 1 101 ? 13.853 -4.753 -4.864 1.00 93.75 101 SER A O 1
ATOM 792 N N . ALA A 1 102 ? 15.954 -5.516 -4.899 1.00 92.44 102 ALA A N 1
ATOM 793 C CA . ALA A 1 102 ? 15.902 -5.995 -3.515 1.00 92.44 102 ALA A CA 1
ATOM 794 C C . ALA A 1 102 ? 15.578 -4.866 -2.516 1.00 92.44 102 ALA A C 1
ATOM 796 O O . ALA A 1 102 ? 14.813 -5.070 -1.576 1.00 92.44 102 ALA A O 1
ATOM 797 N N . SER A 1 103 ? 16.113 -3.664 -2.753 1.00 93.50 103 SER A N 1
ATOM 798 C CA . SER A 1 103 ? 15.857 -2.474 -1.937 1.00 93.50 103 SER A CA 1
ATOM 799 C C . SER A 1 103 ? 14.409 -1.991 -2.035 1.00 93.50 103 SER A C 1
ATOM 801 O O . SER A 1 103 ? 13.818 -1.624 -1.017 1.00 93.50 103 SER A O 1
ATOM 803 N N . ALA A 1 104 ? 13.810 -2.037 -3.226 1.00 93.94 104 ALA A N 1
ATOM 804 C CA . ALA A 1 104 ? 12.410 -1.683 -3.420 1.00 93.94 104 ALA A CA 1
ATOM 805 C C . ALA A 1 104 ? 11.476 -2.701 -2.753 1.00 93.94 104 ALA A C 1
ATOM 807 O O . ALA A 1 104 ? 10.591 -2.297 -2.006 1.00 93.94 104 ALA A O 1
ATOM 808 N N . ALA A 1 105 ? 11.735 -4.004 -2.906 1.00 95.06 105 ALA A N 1
ATOM 809 C CA . ALA A 1 105 ? 10.977 -5.057 -2.224 1.00 95.06 105 ALA A CA 1
ATOM 810 C C . ALA A 1 105 ? 11.058 -4.941 -0.690 1.00 95.06 105 ALA A C 1
ATOM 812 O O . ALA A 1 105 ? 10.055 -5.086 0.009 1.00 95.06 105 ALA A O 1
ATOM 813 N N . PHE A 1 106 ? 12.239 -4.622 -0.152 1.00 95.00 106 PHE A N 1
ATOM 814 C CA . PHE A 1 106 ? 12.415 -4.384 1.281 1.00 95.00 106 PHE A CA 1
ATOM 815 C C . PHE A 1 106 ? 11.655 -3.139 1.761 1.00 95.0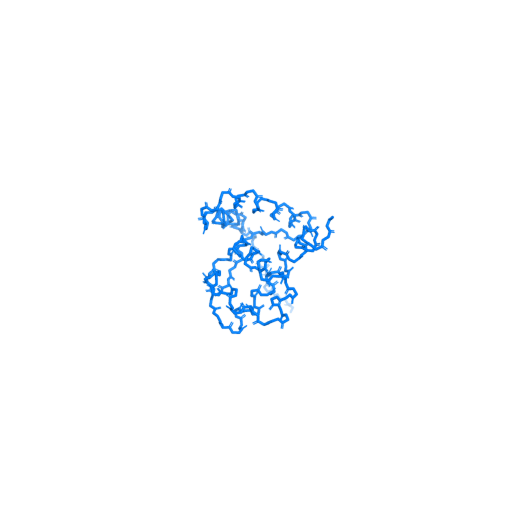0 106 PHE A C 1
ATOM 817 O O . PHE A 1 106 ? 10.969 -3.177 2.784 1.00 95.00 106 PHE A O 1
ATOM 824 N N . THR A 1 107 ? 11.731 -2.043 1.004 1.00 96.00 107 THR A N 1
ATOM 825 C CA . THR A 1 107 ? 10.987 -0.811 1.299 1.00 96.00 107 THR A CA 1
ATOM 826 C C . THR A 1 107 ? 9.479 -1.042 1.224 1.00 96.00 107 THR A C 1
ATOM 828 O O . THR A 1 107 ? 8.750 -0.577 2.100 1.00 96.00 107 THR A O 1
ATOM 831 N N . LEU A 1 108 ? 9.004 -1.811 0.241 1.00 96.31 108 LEU A N 1
ATOM 832 C CA . LEU A 1 108 ? 7.598 -2.181 0.095 1.00 96.31 108 LEU A CA 1
ATOM 833 C C . LEU A 1 108 ? 7.104 -2.960 1.316 1.00 96.31 108 LEU A C 1
ATOM 835 O O . LEU A 1 108 ? 6.089 -2.592 1.902 1.00 96.31 108 LEU A O 1
ATOM 839 N N . LYS A 1 109 ? 7.877 -3.953 1.772 1.00 96.25 109 LYS A N 1
ATOM 840 C CA . LYS A 1 109 ? 7.590 -4.696 3.006 1.00 96.25 109 LYS A CA 1
ATOM 841 C C . LYS A 1 109 ? 7.466 -3.770 4.220 1.00 96.25 109 LYS A C 1
ATOM 843 O O . LYS A 1 109 ? 6.523 -3.905 4.993 1.00 96.25 109 LYS A O 1
ATOM 848 N N . LYS A 1 110 ? 8.389 -2.816 4.396 1.00 95.38 110 LYS A N 1
ATOM 849 C CA . LYS A 1 110 ? 8.328 -1.850 5.511 1.00 95.38 110 LYS A CA 1
ATOM 850 C C . LYS A 1 110 ? 7.078 -0.969 5.453 1.00 95.38 110 LYS A C 1
ATOM 852 O O . LYS A 1 110 ? 6.464 -0.735 6.489 1.00 95.38 110 LYS A O 1
ATOM 857 N N . ASN A 1 111 ? 6.692 -0.508 4.263 1.00 94.69 111 ASN A N 1
ATOM 858 C CA . ASN A 1 111 ? 5.466 0.272 4.081 1.00 94.69 111 ASN A CA 1
ATOM 859 C C . ASN A 1 111 ? 4.214 -0.569 4.364 1.00 94.69 111 ASN A C 1
ATOM 861 O O . ASN A 1 111 ? 3.301 -0.077 5.018 1.00 94.69 111 ASN A O 1
ATOM 865 N N . TYR A 1 112 ? 4.201 -1.844 3.963 1.00 96.12 112 TYR A N 1
ATOM 866 C CA . TYR A 1 112 ? 3.112 -2.760 4.305 1.00 96.12 112 TYR A CA 1
ATOM 867 C C . TYR A 1 112 ? 2.931 -2.886 5.819 1.00 96.12 112 TYR A C 1
ATOM 869 O O . TYR A 1 112 ? 1.824 -2.737 6.324 1.00 96.12 112 TYR A O 1
ATOM 877 N N . ILE A 1 113 ? 4.026 -3.105 6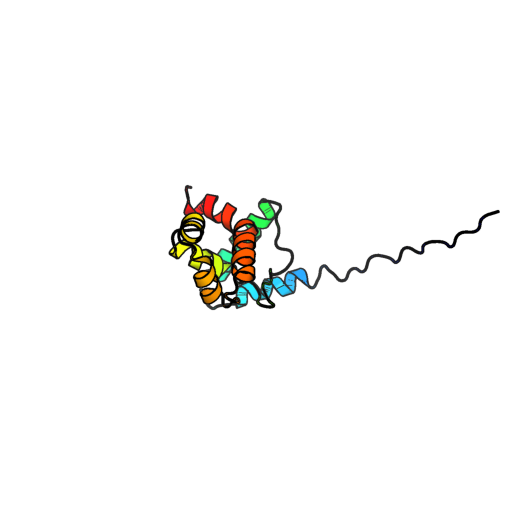.555 1.00 94.50 113 ILE A N 1
ATOM 878 C CA . ILE A 1 113 ? 3.993 -3.216 8.021 1.00 94.50 113 ILE A CA 1
ATOM 879 C C . ILE A 1 113 ? 3.410 -1.950 8.648 1.00 94.50 113 ILE A C 1
ATOM 881 O O . ILE A 1 113 ? 2.563 -2.030 9.532 1.00 94.50 113 ILE A O 1
ATOM 885 N N . ARG A 1 114 ? 3.852 -0.785 8.171 1.00 91.31 114 ARG A N 1
ATOM 886 C CA . ARG A 1 114 ? 3.432 0.505 8.712 1.00 91.31 114 ARG A CA 1
ATOM 887 C C . ARG A 1 114 ? 1.949 0.792 8.477 1.00 91.31 114 ARG A C 1
ATOM 889 O O . ARG A 1 114 ? 1.282 1.252 9.391 1.00 91.31 114 ARG A O 1
ATOM 896 N N . TYR A 1 115 ? 1.454 0.555 7.264 1.00 92.56 115 TYR A N 1
ATOM 897 C CA . TYR A 1 115 ? 0.140 1.061 6.855 1.00 92.56 115 TYR A CA 1
ATOM 898 C C . TYR A 1 115 ? -0.964 0.005 6.806 1.00 92.56 115 TYR A C 1
ATOM 900 O O . TYR A 1 115 ? -2.136 0.354 6.880 1.00 92.56 115 TYR A O 1
ATOM 908 N N . LEU A 1 116 ? -0.617 -1.272 6.646 1.00 94.62 116 LEU A N 1
ATOM 909 C CA . LEU A 1 116 ? -1.587 -2.315 6.299 1.00 94.62 116 LEU A CA 1
ATOM 910 C C . LEU A 1 116 ? -1.541 -3.521 7.235 1.00 94.62 116 LEU A C 1
ATOM 912 O O . LEU A 1 116 ? -2.565 -4.163 7.423 1.00 94.62 116 LEU A O 1
ATOM 916 N N . PHE A 1 117 ? -0.399 -3.835 7.852 1.00 94.06 117 PHE A N 1
ATOM 917 C CA . PHE A 1 117 ? -0.270 -5.055 8.654 1.00 94.06 117 PHE A CA 1
ATOM 918 C C . PHE A 1 117 ? -1.188 -5.071 9.878 1.00 94.06 117 PHE A C 1
ATOM 920 O O . PHE A 1 117 ? -1.864 -6.065 10.108 1.00 94.06 117 PHE A O 1
ATOM 927 N N . ASN A 1 118 ? -1.272 -3.969 10.631 1.00 91.69 118 ASN A N 1
ATOM 928 C CA . ASN A 1 118 ? -2.183 -3.905 11.779 1.00 91.69 118 ASN A CA 1
ATOM 929 C C . ASN A 1 118 ? -3.658 -4.031 11.347 1.00 91.69 118 ASN A C 1
ATOM 931 O O . ASN A 1 118 ? -4.442 -4.691 12.027 1.00 91.69 118 ASN A O 1
ATOM 935 N N . TYR A 1 119 ? -4.013 -3.461 10.190 1.00 93.12 119 TYR A N 1
ATOM 936 C CA . TYR A 1 119 ? -5.341 -3.613 9.597 1.00 93.12 119 TYR A CA 1
ATOM 937 C C . TYR A 1 119 ? -5.610 -5.074 9.192 1.00 93.12 119 TYR A C 1
ATOM 939 O O . TYR A 1 119 ? -6.607 -5.645 9.620 1.00 93.12 119 TYR A O 1
ATOM 947 N N . GLU A 1 120 ? -4.699 -5.713 8.449 1.00 93.25 120 GLU A N 1
ATOM 948 C CA . GLU A 1 120 ? -4.789 -7.136 8.076 1.00 93.25 120 GLU A CA 1
ATOM 949 C C . GLU A 1 120 ? -4.961 -8.029 9.316 1.00 93.25 120 GLU A C 1
ATOM 951 O O . GLU A 1 120 ? -5.834 -8.894 9.352 1.00 93.25 120 GLU A O 1
ATOM 956 N N . CYS A 1 121 ? -4.167 -7.795 10.365 1.00 91.50 121 CYS A N 1
ATOM 957 C CA . CYS A 1 121 ? -4.270 -8.542 11.616 1.00 91.50 121 CYS A CA 1
ATOM 958 C C . CYS A 1 121 ? -5.657 -8.415 12.259 1.00 91.50 121 CYS A C 1
ATOM 960 O O . CYS A 1 121 ? -6.183 -9.407 12.754 1.00 91.50 121 CYS A O 1
ATOM 962 N N . LYS A 1 122 ? -6.248 -7.214 12.237 1.00 88.12 122 LYS A N 1
ATOM 963 C CA . LYS A 1 122 ? -7.558 -6.943 12.841 1.00 88.12 122 LYS A CA 1
ATOM 964 C C . LYS A 1 122 ? -8.729 -7.500 12.023 1.00 88.12 122 LYS A C 1
ATOM 966 O O . LYS A 1 122 ? -9.707 -7.927 12.623 1.00 88.12 122 LYS A O 1
ATOM 971 N N . TYR A 1 123 ? -8.660 -7.459 10.691 1.00 86.44 123 TYR A N 1
ATOM 972 C CA . TYR A 1 123 ? -9.823 -7.720 9.831 1.00 86.44 123 TYR A CA 1
ATOM 973 C C . TYR A 1 123 ? -9.747 -9.016 9.006 1.00 86.44 123 TYR A C 1
ATOM 975 O O . TYR A 1 123 ? -10.796 -9.531 8.634 1.00 86.44 123 TYR A O 1
ATOM 983 N N . ASP A 1 124 ? -8.560 -9.578 8.744 1.00 82.50 124 ASP A N 1
ATOM 984 C CA . ASP A 1 124 ? -8.402 -10.827 7.970 1.00 82.50 124 ASP A CA 1
ATOM 985 C C . ASP A 1 124 ? -7.923 -12.016 8.810 1.00 82.50 124 ASP A C 1
ATOM 987 O O . ASP A 1 124 ? -8.205 -13.163 8.468 1.00 82.50 124 ASP A O 1
ATOM 991 N N . ARG A 1 125 ? -7.167 -11.771 9.891 1.00 72.00 125 ARG A N 1
ATOM 992 C CA . ARG A 1 125 ? -6.573 -12.836 10.724 1.00 72.00 125 ARG A CA 1
ATOM 993 C C . ARG A 1 125 ? -7.370 -13.186 11.990 1.00 72.00 125 ARG A C 1
ATOM 995 O O . ARG A 1 125 ? -6.959 -14.104 12.696 1.00 72.00 125 ARG A O 1
ATOM 1002 N N . GLY A 1 126 ? -8.509 -12.539 12.253 1.00 51.69 126 GLY A N 1
ATOM 1003 C CA . GLY A 1 126 ? -9.428 -12.958 13.321 1.00 51.69 126 GLY A CA 1
ATOM 1004 C C . GLY A 1 126 ? -10.216 -11.827 13.980 1.00 51.69 126 GLY A C 1
ATOM 1005 O O . GLY A 1 126 ? -9.858 -11.393 15.074 1.00 51.69 126 GLY A O 1
ATOM 1006 N N . GLY A 1 127 ? -11.307 -11.411 13.334 1.00 41.50 127 GLY A N 1
ATOM 1007 C CA . GLY A 1 127 ? -12.464 -10.818 14.012 1.00 41.50 127 GLY A CA 1
ATOM 1008 C C . GLY A 1 127 ? -13.500 -11.892 14.307 1.00 41.50 127 GLY A C 1
ATOM 1009 O O . GLY A 1 127 ? -13.705 -12.740 13.409 1.00 41.50 127 GLY A O 1
#